Protein AF-A0A1F3BKJ4-F1 (afdb_monomer_lite)

Radius of gyration: 14.15 Å; chains: 1; bounding box: 36×31×42 Å

Sequence (131 aa):
MGRPRSHRERLTKGGLPVWEAEEMEENDTWLVPATHLIMEEAPDRAARRIAHEWTGLKGEPKFGTIQSHVLENSKLRANHWSLCFVYELRLKGTPRPGPWWSELKFFSPAELRRVRFGRWHRDVLEEAGYI

Foldseek 3Di:
DFQFAQDPCQVVLQHDDRVLSVVSNVVQADEDQDGHADVPRDPQNNVVCSCCVAWVWDFRWDFDDKDWDWDCPPVVNDIDIDIDGDTDGDTDDHTDHDPGGPDDDDDQLVRVVVHHHDDCRVVVCVVVPSD

Structure (mmCIF, N/CA/C/O backbo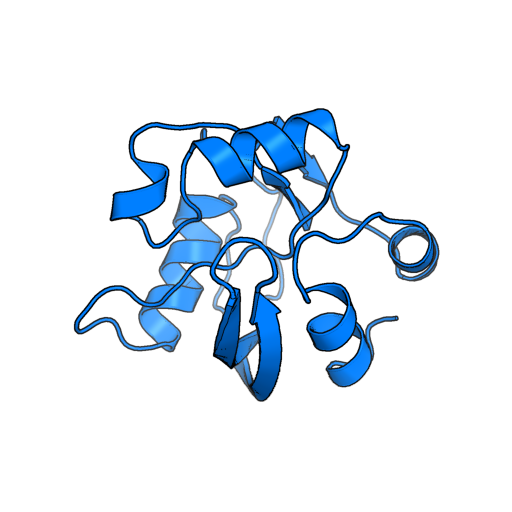ne):
data_AF-A0A1F3BKJ4-F1
#
_entry.id   AF-A0A1F3BKJ4-F1
#
loop_
_atom_site.group_PDB
_atom_site.id
_atom_site.type_symbol
_atom_site.label_atom_id
_atom_site.label_alt_id
_atom_site.label_comp_id
_atom_site.label_asym_id
_atom_site.label_entity_id
_atom_site.label_seq_id
_atom_site.pdbx_PDB_ins_code
_atom_site.Cartn_x
_atom_site.Cartn_y
_atom_site.Cartn_z
_atom_site.occupancy
_atom_site.B_iso_or_equiv
_atom_site.auth_seq_id
_atom_site.auth_comp_id
_atom_site.auth_asym_id
_atom_site.auth_atom_id
_atom_site.pdbx_PDB_model_num
ATOM 1 N N . MET A 1 1 ? -6.914 3.421 4.672 1.00 90.75 1 MET A N 1
ATOM 2 C CA . MET A 1 1 ? -6.253 3.947 3.461 1.00 90.75 1 MET A CA 1
ATOM 3 C C . MET A 1 1 ? -5.539 5.239 3.798 1.00 90.75 1 MET A C 1
ATOM 5 O O . MET A 1 1 ? -5.858 5.846 4.817 1.00 90.75 1 MET A O 1
ATOM 9 N N . GLY A 1 2 ? -4.563 5.620 2.982 1.00 92.88 2 GLY A N 1
ATOM 10 C CA . GLY A 1 2 ? -3.793 6.839 3.171 1.00 92.88 2 GLY A CA 1
ATOM 11 C C . GLY A 1 2 ? -3.778 7.718 1.939 1.00 92.88 2 GLY A C 1
ATOM 12 O O . GLY A 1 2 ? -3.598 7.215 0.830 1.00 92.88 2 GLY A O 1
ATOM 13 N N . ARG A 1 3 ? -3.943 9.022 2.145 1.00 93.88 3 ARG A N 1
ATOM 14 C CA . ARG A 1 3 ? -3.672 10.024 1.118 1.00 93.88 3 ARG A CA 1
ATOM 15 C C . ARG A 1 3 ? -2.184 10.368 1.194 1.00 93.88 3 ARG A C 1
ATOM 17 O O . ARG A 1 3 ? -1.706 10.722 2.280 1.00 93.88 3 ARG A O 1
ATOM 24 N N . PRO A 1 4 ? -1.416 10.145 0.116 1.00 92.75 4 PRO A 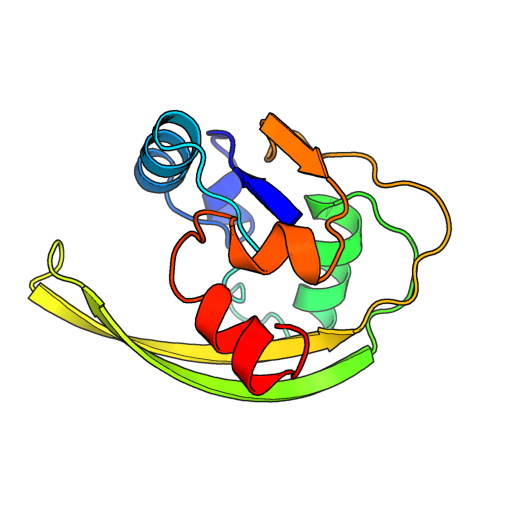N 1
ATOM 25 C CA . PRO A 1 4 ? 0.023 10.335 0.151 1.00 92.75 4 PRO A CA 1
ATOM 26 C C . PRO A 1 4 ? 0.363 11.807 0.393 1.00 92.75 4 PRO A C 1
ATOM 28 O O . PRO A 1 4 ? -0.412 12.698 0.063 1.00 92.75 4 PRO A O 1
ATOM 31 N N . ARG A 1 5 ? 1.531 12.026 0.991 1.00 90.81 5 ARG A N 1
ATOM 32 C CA . ARG A 1 5 ? 2.213 13.313 1.065 1.00 90.81 5 ARG A CA 1
ATOM 33 C C . ARG A 1 5 ? 3.602 13.180 0.462 1.00 90.81 5 ARG A C 1
ATOM 35 O O . ARG A 1 5 ? 4.248 12.124 0.594 1.00 90.81 5 ARG A O 1
ATOM 42 N N . SER A 1 6 ? 4.054 14.248 -0.179 1.00 85.69 6 SER A N 1
ATOM 43 C CA . SER A 1 6 ? 5.422 14.366 -0.666 1.00 85.69 6 SER A CA 1
ATOM 44 C C . SER A 1 6 ? 6.430 14.284 0.488 1.00 85.69 6 SER A C 1
ATOM 46 O O . SER A 1 6 ? 6.319 14.944 1.521 1.00 85.69 6 SER A O 1
ATOM 48 N N . HIS A 1 7 ? 7.423 13.406 0.350 1.00 85.25 7 HIS A N 1
ATOM 49 C CA . HIS A 1 7 ? 8.507 13.289 1.322 1.00 85.25 7 HIS A CA 1
ATOM 50 C C . HIS A 1 7 ? 9.768 12.767 0.638 1.00 85.25 7 HIS A C 1
ATOM 52 O O . HIS A 1 7 ? 9.714 11.800 -0.124 1.00 85.25 7 HIS A O 1
ATOM 58 N N . ARG A 1 8 ? 10.919 13.376 0.935 1.00 79.31 8 ARG A N 1
ATOM 59 C CA . ARG A 1 8 ? 12.187 13.104 0.236 1.00 79.31 8 ARG A CA 1
ATOM 60 C C . ARG A 1 8 ? 12.643 11.645 0.350 1.00 79.31 8 ARG A C 1
ATOM 62 O O . ARG A 1 8 ? 13.184 11.089 -0.597 1.00 79.31 8 ARG A O 1
ATOM 69 N N . GLU A 1 9 ? 12.384 11.012 1.489 1.00 81.88 9 GLU A N 1
ATOM 70 C CA . GLU A 1 9 ? 12.792 9.625 1.770 1.00 81.88 9 GLU A CA 1
ATOM 71 C C . GLU A 1 9 ? 11.785 8.570 1.280 1.00 81.88 9 GLU A C 1
ATOM 73 O O . GLU A 1 9 ? 11.984 7.373 1.469 1.00 81.88 9 GLU A O 1
ATOM 78 N N . ARG A 1 10 ? 10.675 8.986 0.654 1.00 82.62 10 ARG A N 1
ATOM 79 C CA . ARG A 1 10 ? 9.596 8.069 0.261 1.00 82.62 10 ARG A CA 1
ATOM 80 C C . ARG A 1 10 ? 10.106 7.003 -0.715 1.00 82.62 10 ARG A C 1
ATOM 82 O O . ARG A 1 10 ? 9.786 5.826 -0.566 1.00 82.62 10 ARG A O 1
ATOM 89 N N . LEU A 1 11 ? 10.950 7.421 -1.659 1.00 83.00 11 LEU A N 1
ATOM 90 C CA . LEU A 1 11 ? 11.559 6.568 -2.681 1.00 83.00 11 LEU A CA 1
ATOM 91 C C . LEU A 1 11 ? 12.489 5.502 -2.090 1.00 83.00 11 LEU A C 1
ATOM 93 O O . LEU A 1 11 ? 12.381 4.330 -2.442 1.00 83.00 11 LEU A O 1
ATOM 97 N N . THR A 1 12 ? 13.366 5.871 -1.153 1.00 85.81 12 THR A N 1
ATOM 98 C CA . THR A 1 12 ? 14.313 4.924 -0.533 1.00 85.81 12 THR A CA 1
ATOM 99 C C . THR A 1 12 ? 13.616 3.892 0.355 1.00 85.81 12 THR A C 1
ATOM 101 O O . THR A 1 12 ? 14.188 2.850 0.663 1.00 85.81 12 THR A O 1
ATOM 104 N N . LYS A 1 13 ? 12.356 4.146 0.726 1.00 87.75 13 LYS A N 1
ATOM 105 C CA . LYS A 1 13 ? 11.480 3.232 1.469 1.00 87.75 13 LYS A CA 1
ATOM 106 C C . LYS A 1 13 ? 10.508 2.451 0.568 1.00 87.75 13 LYS A C 1
ATOM 108 O O . LYS A 1 13 ? 9.517 1.913 1.063 1.00 87.75 13 LYS A O 1
ATOM 113 N N . GLY A 1 14 ? 10.773 2.394 -0.741 1.00 87.38 14 GLY A N 1
ATOM 114 C CA . GLY A 1 14 ? 9.980 1.652 -1.732 1.00 87.38 14 GLY A CA 1
ATOM 115 C C . GLY A 1 14 ? 8.709 2.369 -2.197 1.00 87.38 14 GLY A C 1
ATOM 116 O O . GLY A 1 14 ? 7.914 1.816 -2.957 1.00 87.38 14 GLY A O 1
ATOM 117 N N . GLY A 1 15 ? 8.468 3.586 -1.720 1.00 88.56 15 GLY A N 1
ATOM 118 C CA . GLY A 1 15 ? 7.304 4.368 -2.094 1.00 88.56 15 GLY A CA 1
ATOM 119 C C . GLY A 1 15 ? 7.367 4.945 -3.502 1.00 88.56 15 GLY A C 1
ATOM 120 O O . GLY A 1 15 ? 8.342 4.786 -4.232 1.00 88.56 15 GLY A O 1
ATOM 121 N N . LEU A 1 16 ? 6.293 5.642 -3.866 1.00 86.44 16 LEU A N 1
ATOM 122 C CA . LEU A 1 16 ? 6.179 6.333 -5.148 1.00 86.44 16 LEU A CA 1
ATOM 123 C C . LEU A 1 16 ? 7.184 7.493 -5.267 1.00 86.44 16 LEU A C 1
ATOM 125 O O . LEU A 1 16 ? 7.581 8.062 -4.239 1.00 86.44 16 LEU A O 1
ATOM 129 N N . PRO A 1 17 ? 7.555 7.880 -6.502 1.00 87.25 17 PRO A N 1
ATOM 130 C CA . PRO A 1 17 ? 8.238 9.140 -6.765 1.00 87.25 17 PRO A CA 1
ATOM 131 C C . PRO A 1 17 ? 7.523 10.339 -6.143 1.00 87.25 17 PRO A C 1
ATOM 133 O O . PRO A 1 17 ? 6.300 10.353 -6.013 1.00 87.25 17 PRO A O 1
ATOM 136 N N . VAL A 1 18 ? 8.300 11.362 -5.778 1.00 88.31 18 VAL A N 1
ATOM 137 C CA . VAL A 1 18 ? 7.788 12.572 -5.112 1.00 88.31 18 VAL A CA 1
ATOM 138 C C . VAL A 1 18 ? 6.696 13.245 -5.945 1.00 88.31 18 VAL A C 1
ATOM 140 O O . VAL A 1 18 ? 5.620 13.492 -5.418 1.00 88.31 18 VAL A O 1
ATOM 143 N N . TRP A 1 19 ? 6.933 13.425 -7.246 1.00 87.81 19 TRP A N 1
ATOM 144 C CA . TRP A 1 19 ? 5.975 14.047 -8.165 1.00 87.81 19 TRP A CA 1
ATOM 145 C C . TRP A 1 19 ? 4.647 13.280 -8.264 1.00 87.81 19 TRP A C 1
ATOM 147 O O . TRP A 1 19 ? 3.592 13.888 -8.401 1.00 87.81 19 TRP A O 1
ATOM 157 N N . GLU A 1 20 ? 4.672 11.947 -8.165 1.00 88.25 20 GLU A N 1
ATOM 158 C CA . GLU A 1 20 ? 3.453 11.128 -8.211 1.00 88.25 20 GLU A CA 1
ATOM 159 C C . GLU A 1 20 ? 2.674 11.249 -6.893 1.00 88.25 20 GLU A C 1
ATOM 161 O O . GLU A 1 20 ? 1.447 11.289 -6.891 1.00 88.25 20 GLU A O 1
ATOM 166 N N . ALA A 1 21 ? 3.382 11.354 -5.762 1.00 89.38 21 ALA A N 1
ATOM 167 C CA . ALA A 1 21 ? 2.758 11.609 -4.468 1.00 89.38 21 ALA A CA 1
ATOM 168 C C . ALA A 1 21 ? 2.109 13.003 -4.403 1.00 89.38 21 ALA A C 1
ATOM 170 O O . ALA A 1 21 ? 1.015 13.108 -3.859 1.00 89.38 21 ALA A O 1
ATOM 171 N N . GLU A 1 22 ? 2.752 14.031 -4.968 1.00 91.06 22 GLU A N 1
ATOM 172 C CA . GLU A 1 22 ? 2.210 15.397 -5.074 1.00 91.06 22 GLU A CA 1
ATOM 173 C C . GLU A 1 22 ? 0.942 15.424 -5.932 1.00 91.06 22 GLU A C 1
ATOM 175 O O . GLU A 1 22 ? -0.104 15.867 -5.466 1.00 91.06 22 GLU A O 1
ATOM 180 N N . GLU A 1 23 ? 0.994 14.840 -7.133 1.00 91.50 23 GLU A N 1
ATOM 181 C CA . GLU A 1 23 ? -0.168 14.742 -8.024 1.00 91.50 23 GLU A CA 1
ATOM 182 C C . GLU A 1 23 ? -1.341 14.023 -7.342 1.00 91.50 23 GLU A C 1
ATOM 184 O O . GLU A 1 23 ? -2.491 14.434 -7.482 1.00 91.50 23 GLU A O 1
ATOM 189 N N . MET A 1 24 ? -1.082 12.956 -6.581 1.00 91.94 24 MET A N 1
ATOM 190 C CA . MET A 1 24 ? -2.125 12.238 -5.842 1.00 91.94 24 MET A CA 1
ATOM 191 C C . MET A 1 24 ? -2.676 13.026 -4.649 1.00 91.94 24 MET A C 1
ATOM 193 O O . MET A 1 24 ? -3.870 12.912 -4.359 1.00 91.94 24 MET A O 1
ATOM 197 N N . GLU A 1 25 ? -1.834 13.797 -3.957 1.00 92.44 25 GLU A N 1
ATOM 198 C CA . GLU A 1 25 ? -2.249 14.676 -2.861 1.00 92.44 25 GLU A CA 1
ATOM 199 C C . GLU A 1 25 ? -3.191 15.771 -3.380 1.00 92.44 25 GLU A C 1
ATOM 201 O O . GLU A 1 25 ? -4.281 15.937 -2.834 1.00 92.44 25 GLU A O 1
ATOM 206 N N . GLU A 1 26 ? -2.833 16.429 -4.487 1.00 93.00 26 GLU A N 1
ATOM 207 C CA . GLU A 1 26 ? -3.649 17.455 -5.157 1.00 93.00 26 GLU A CA 1
ATOM 208 C C . GLU A 1 26 ? -4.983 16.912 -5.687 1.00 93.00 26 GLU A C 1
ATOM 210 O O . GLU A 1 26 ? -5.990 17.615 -5.724 1.00 93.00 26 GLU A O 1
ATOM 215 N N . ASN A 1 27 ? -5.000 15.643 -6.098 1.00 93.31 27 ASN A N 1
ATOM 216 C CA . ASN A 1 27 ? -6.163 14.991 -6.690 1.00 93.31 27 ASN A CA 1
ATOM 217 C C . ASN A 1 27 ? -7.081 14.286 -5.678 1.00 93.31 27 ASN A C 1
ATOM 219 O O . ASN A 1 27 ? -7.975 13.550 -6.111 1.00 93.31 27 ASN A O 1
ATOM 223 N N . ASP A 1 28 ? -6.849 14.437 -4.370 1.00 93.88 28 ASP A N 1
ATOM 224 C CA . ASP A 1 28 ? -7.573 13.733 -3.299 1.00 93.88 28 ASP A CA 1
ATOM 225 C C . ASP A 1 28 ? -7.641 12.215 -3.510 1.00 93.88 28 ASP A C 1
ATOM 227 O O . ASP A 1 28 ? -8.659 11.542 -3.319 1.00 93.88 28 ASP A O 1
ATOM 231 N N . THR A 1 29 ? -6.513 11.665 -3.946 1.00 95.12 29 THR A N 1
ATOM 232 C CA . THR A 1 29 ? -6.396 10.269 -4.334 1.00 95.12 29 THR A CA 1
ATOM 233 C C . THR A 1 29 ? -5.885 9.427 -3.168 1.00 95.12 29 THR A C 1
ATOM 235 O O . THR A 1 29 ? -4.895 9.756 -2.515 1.00 95.12 29 THR A O 1
ATOM 238 N N . TRP A 1 30 ? -6.555 8.308 -2.900 1.00 95.38 30 TRP A N 1
ATOM 239 C CA . TRP A 1 30 ? -6.269 7.451 -1.754 1.00 95.38 30 TRP A CA 1
ATOM 240 C C . TRP A 1 30 ? -5.617 6.136 -2.158 1.00 95.38 30 TRP A C 1
ATOM 242 O O . TRP A 1 30 ? -5.958 5.528 -3.173 1.00 95.38 30 TRP A O 1
ATOM 252 N N . LEU A 1 31 ? -4.710 5.664 -1.305 1.00 94.12 31 LEU A N 1
ATOM 253 C CA . LEU A 1 31 ? -3.964 4.429 -1.499 1.00 94.12 31 LEU A CA 1
ATOM 254 C C . LEU A 1 31 ? -4.241 3.442 -0.365 1.00 94.12 31 LEU A C 1
ATOM 256 O O . LEU A 1 31 ? -4.342 3.806 0.816 1.00 94.12 31 LEU A O 1
ATOM 260 N N . VAL A 1 32 ? -4.279 2.158 -0.710 1.00 93.94 32 VAL A N 1
ATOM 261 C CA . VAL A 1 32 ? -3.988 1.113 0.274 1.00 93.94 32 VAL A CA 1
ATOM 262 C C . VAL A 1 32 ? -2.511 1.268 0.665 1.00 93.94 32 VAL A C 1
ATOM 264 O O . VAL A 1 32 ? -1.683 1.473 -0.222 1.00 93.94 32 VAL A O 1
ATOM 267 N N . PRO A 1 33 ? -2.145 1.215 1.959 1.00 93.00 33 PRO A N 1
ATOM 268 C CA . PRO A 1 33 ? -0.743 1.257 2.359 1.00 93.00 33 PRO A CA 1
ATOM 269 C C . PRO A 1 33 ? 0.054 0.134 1.689 1.00 93.00 33 PRO A C 1
ATOM 271 O O . PRO A 1 33 ? -0.116 -1.038 2.015 1.00 93.00 33 PRO A O 1
ATOM 274 N N . ALA A 1 34 ? 0.901 0.508 0.735 1.00 93.12 34 ALA A N 1
ATOM 275 C CA . ALA A 1 34 ? 1.673 -0.403 -0.092 1.00 93.12 34 ALA A CA 1
ATOM 276 C C . ALA A 1 34 ? 2.930 0.305 -0.611 1.00 93.12 34 ALA A C 1
ATOM 278 O O . ALA A 1 34 ? 2.931 1.520 -0.829 1.00 93.12 34 ALA A O 1
ATOM 279 N N . THR A 1 35 ? 3.995 -0.460 -0.832 1.00 93.00 35 THR A N 1
ATOM 280 C CA . THR A 1 35 ? 5.231 0.007 -1.468 1.00 93.00 35 THR A CA 1
ATOM 281 C C . THR A 1 35 ? 5.731 -1.051 -2.440 1.00 93.00 35 THR A C 1
ATOM 283 O O . THR A 1 35 ? 5.350 -2.216 -2.336 1.00 93.00 35 THR A O 1
ATOM 286 N N . HIS A 1 36 ? 6.633 -0.672 -3.339 1.00 92.88 36 HIS A N 1
ATOM 287 C CA . HIS A 1 36 ? 7.476 -1.646 -4.022 1.00 92.88 36 HIS A CA 1
ATOM 288 C C . HIS A 1 36 ? 8.328 -2.407 -2.996 1.00 92.88 36 HIS A C 1
ATOM 290 O O . HIS A 1 36 ? 8.588 -1.908 -1.889 1.00 92.88 36 HIS A O 1
ATOM 296 N N . LEU A 1 37 ? 8.750 -3.615 -3.368 1.00 95.31 37 LEU A N 1
ATOM 297 C CA . LEU A 1 37 ? 9.785 -4.327 -2.630 1.00 95.31 37 LEU A CA 1
ATOM 298 C C . LEU A 1 37 ? 11.109 -3.591 -2.813 1.00 95.31 37 LEU A C 1
ATOM 300 O O . LEU A 1 37 ? 11.430 -3.127 -3.909 1.00 95.31 37 LEU A O 1
ATOM 304 N N . ILE A 1 38 ? 11.874 -3.494 -1.734 1.00 94.62 38 ILE A N 1
ATOM 305 C CA . ILE A 1 38 ? 13.271 -3.081 -1.816 1.00 94.62 38 ILE A CA 1
ATOM 306 C C . ILE A 1 38 ? 14.088 -4.291 -2.294 1.00 94.62 38 ILE A C 1
ATOM 308 O O . ILE A 1 38 ? 13.700 -5.440 -2.075 1.00 94.62 38 ILE A O 1
ATOM 312 N N . MET A 1 39 ? 15.211 -4.054 -2.974 1.00 93.31 39 MET A N 1
ATOM 313 C CA . MET A 1 39 ? 16.114 -5.138 -3.369 1.00 93.31 39 MET A CA 1
ATOM 314 C C . MET A 1 39 ? 16.453 -6.018 -2.159 1.00 93.31 39 MET A C 1
ATOM 316 O O . MET A 1 39 ? 16.753 -5.502 -1.084 1.00 93.31 39 MET A O 1
ATOM 320 N N . GLU A 1 40 ? 16.364 -7.338 -2.346 1.00 95.19 40 GLU A N 1
ATOM 321 C CA . GLU A 1 40 ? 16.611 -8.357 -1.308 1.00 95.19 40 GLU A CA 1
ATOM 322 C C . GLU A 1 40 ? 15.626 -8.335 -0.121 1.00 95.19 40 GLU A C 1
ATOM 324 O O . GLU A 1 40 ? 15.824 -9.004 0.899 1.00 95.19 40 GLU A O 1
ATOM 329 N N . GLU A 1 41 ? 14.520 -7.600 -0.240 1.00 96.75 41 GLU A N 1
ATOM 330 C CA . GLU A 1 41 ? 13.448 -7.607 0.744 1.00 96.75 41 GLU A CA 1
ATOM 331 C C . GLU A 1 41 ? 12.418 -8.698 0.436 1.00 96.75 41 GLU A C 1
ATOM 333 O O . GLU A 1 41 ? 11.732 -8.673 -0.585 1.00 96.75 41 GLU A O 1
ATOM 338 N N . ALA A 1 42 ? 12.259 -9.643 1.364 1.00 97.19 42 ALA A N 1
ATOM 339 C CA . ALA A 1 42 ? 11.177 -10.620 1.295 1.00 97.19 42 ALA A CA 1
ATOM 340 C C . ALA A 1 42 ? 9.800 -9.936 1.462 1.00 97.19 42 ALA A C 1
ATOM 342 O O . ALA A 1 42 ? 9.680 -9.043 2.310 1.00 97.19 42 ALA A O 1
ATOM 343 N N . PRO A 1 43 ? 8.740 -10.390 0.762 1.00 97.75 43 PRO A N 1
ATOM 344 C CA . PRO A 1 43 ? 7.396 -9.814 0.871 1.00 97.75 43 PRO A CA 1
ATOM 345 C C . PRO A 1 43 ? 6.870 -9.689 2.308 1.00 97.75 43 PRO A C 1
ATOM 347 O O . PRO A 1 43 ? 6.338 -8.644 2.677 1.00 97.75 43 PRO A O 1
ATOM 350 N N . ASP A 1 44 ? 7.112 -10.687 3.164 1.00 97.75 44 ASP A N 1
ATOM 351 C CA . ASP A 1 44 ? 6.684 -10.641 4.570 1.00 97.75 44 ASP A CA 1
ATOM 352 C C . ASP A 1 44 ? 7.401 -9.540 5.362 1.00 97.75 44 ASP A C 1
ATOM 354 O O . ASP A 1 44 ? 6.824 -8.900 6.245 1.00 97.75 44 ASP A O 1
ATOM 358 N N . ARG A 1 45 ? 8.678 -9.289 5.040 1.00 97.38 45 ARG A N 1
ATOM 359 C CA . ARG A 1 45 ? 9.451 -8.201 5.648 1.00 97.38 45 ARG A CA 1
ATOM 360 C C . ARG A 1 45 ? 8.903 -6.849 5.191 1.00 97.38 45 ARG A C 1
ATOM 362 O O . ARG A 1 45 ? 8.701 -5.977 6.037 1.00 97.38 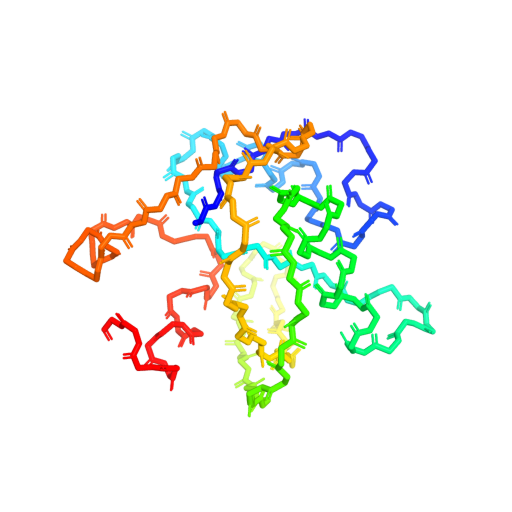45 ARG A O 1
ATOM 369 N N . ALA A 1 46 ? 8.592 -6.710 3.902 1.00 97.19 46 ALA A N 1
ATOM 370 C CA . ALA A 1 46 ? 7.967 -5.508 3.361 1.00 97.19 46 ALA A CA 1
ATOM 371 C C . ALA A 1 46 ? 6.602 -5.242 4.013 1.00 97.19 46 ALA A C 1
ATOM 373 O O . ALA A 1 46 ? 6.347 -4.127 4.461 1.00 97.19 46 ALA A O 1
ATOM 374 N N . ALA A 1 47 ? 5.752 -6.264 4.158 1.00 97.12 47 ALA A N 1
ATOM 375 C CA . ALA A 1 47 ? 4.444 -6.135 4.795 1.00 97.12 47 ALA A CA 1
ATOM 376 C C . ALA A 1 47 ? 4.549 -5.607 6.235 1.00 97.12 47 ALA A C 1
ATOM 378 O O . ALA A 1 47 ? 3.813 -4.693 6.614 1.00 97.12 47 ALA A O 1
ATOM 379 N N . ARG A 1 48 ? 5.502 -6.122 7.029 1.00 95.81 48 ARG A N 1
ATOM 380 C CA . ARG A 1 48 ? 5.782 -5.618 8.388 1.00 95.81 48 ARG A CA 1
ATOM 381 C C . ARG A 1 48 ? 6.263 -4.172 8.371 1.00 95.81 48 ARG A C 1
ATOM 383 O O . ARG A 1 48 ? 5.723 -3.349 9.106 1.00 95.81 48 ARG A O 1
ATOM 390 N N . ARG A 1 49 ? 7.227 -3.843 7.506 1.00 94.62 49 ARG A N 1
ATOM 391 C CA . ARG A 1 49 ? 7.740 -2.475 7.345 1.00 94.62 49 ARG A CA 1
ATOM 392 C C . ARG 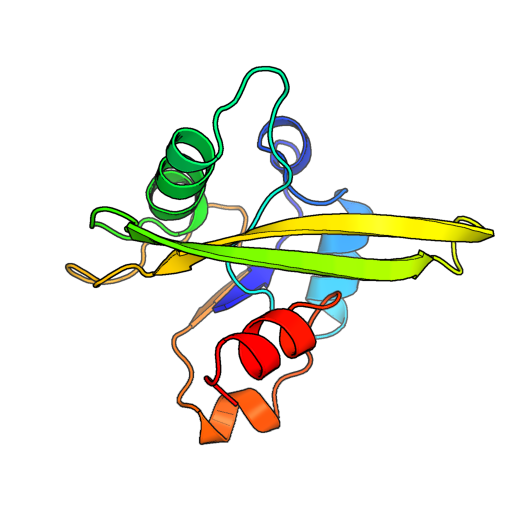A 1 49 ? 6.625 -1.497 6.979 1.00 94.62 49 ARG A C 1
ATOM 394 O O . ARG A 1 49 ? 6.530 -0.426 7.567 1.00 94.62 49 ARG A O 1
ATOM 401 N N . ILE A 1 50 ? 5.761 -1.848 6.032 1.00 94.25 50 ILE A N 1
ATOM 402 C CA . ILE A 1 50 ? 4.639 -1.002 5.608 1.00 94.25 50 ILE A CA 1
ATOM 403 C C . ILE A 1 50 ? 3.629 -0.850 6.755 1.00 94.25 50 ILE A C 1
ATOM 405 O O . ILE A 1 50 ? 3.251 0.266 7.115 1.00 94.25 50 ILE A O 1
ATOM 409 N N . ALA A 1 51 ? 3.223 -1.944 7.399 1.00 93.62 51 ALA A N 1
ATOM 410 C CA . ALA A 1 51 ? 2.312 -1.868 8.535 1.00 93.62 51 ALA A CA 1
ATOM 411 C C . ALA A 1 51 ? 2.876 -0.973 9.655 1.00 93.62 51 ALA A C 1
ATOM 413 O O . ALA A 1 51 ? 2.198 -0.061 10.125 1.00 93.62 51 ALA A O 1
ATOM 414 N N . HIS A 1 52 ? 4.131 -1.169 10.053 1.00 92.00 52 HIS A N 1
ATOM 415 C CA . HIS A 1 52 ? 4.680 -0.516 11.241 1.00 92.00 52 HIS A CA 1
ATOM 416 C C . HIS A 1 52 ? 5.261 0.870 10.945 1.00 92.00 52 HIS A C 1
ATOM 418 O O . HIS A 1 52 ? 4.904 1.826 11.625 1.00 92.00 52 HIS A O 1
ATOM 424 N N . GLU A 1 53 ? 6.117 1.015 9.930 1.00 91.06 53 GLU A N 1
ATOM 425 C CA . GLU A 1 53 ? 6.808 2.283 9.637 1.00 91.06 53 GLU A CA 1
ATOM 426 C C . GLU A 1 53 ? 5.942 3.256 8.837 1.00 91.06 53 GLU A C 1
ATOM 428 O O . GLU A 1 53 ? 6.005 4.467 9.054 1.00 91.06 53 GLU A O 1
ATOM 433 N N . TRP A 1 54 ? 5.137 2.754 7.895 1.00 90.00 54 TRP A N 1
ATOM 434 C CA . TRP A 1 54 ? 4.338 3.648 7.060 1.00 90.00 54 TRP A CA 1
ATOM 435 C C . TRP A 1 54 ? 3.075 4.089 7.776 1.00 90.00 54 TRP A C 1
ATOM 437 O O . TRP A 1 54 ? 2.746 5.273 7.758 1.00 90.00 54 TRP A O 1
ATOM 447 N N . THR A 1 55 ? 2.356 3.159 8.402 1.00 90.00 55 THR A N 1
ATOM 448 C CA . THR A 1 55 ? 1.038 3.463 8.982 1.00 90.00 55 THR A CA 1
ATOM 449 C C . THR A 1 55 ? 1.038 3.617 10.501 1.00 90.00 55 THR A C 1
ATOM 451 O O . THR A 1 55 ? 0.047 4.081 11.073 1.00 90.00 55 THR A O 1
ATOM 454 N N . GLY A 1 56 ? 2.121 3.208 11.171 1.00 91.12 56 GLY A N 1
ATOM 455 C CA . GLY A 1 56 ? 2.179 3.152 12.631 1.00 91.12 56 GLY A CA 1
ATOM 456 C C . GLY A 1 56 ? 1.235 2.116 13.245 1.00 91.12 56 GLY A C 1
ATOM 457 O O . GLY A 1 56 ? 0.997 2.154 14.453 1.00 91.12 56 GLY A O 1
ATOM 458 N N . LEU A 1 57 ? 0.653 1.222 12.435 1.00 90.31 57 LEU A N 1
ATOM 459 C CA . LEU A 1 57 ? -0.270 0.198 12.907 1.00 90.31 57 LEU A CA 1
ATOM 460 C C . LEU A 1 57 ? 0.506 -0.916 13.601 1.00 90.31 57 LEU A C 1
ATOM 462 O O . LEU A 1 57 ? 1.562 -1.350 13.145 1.00 90.31 57 LEU A O 1
ATOM 466 N N . LYS A 1 58 ? -0.052 -1.412 14.706 1.00 88.56 58 LYS A N 1
ATOM 467 C CA . LYS A 1 58 ? 0.477 -2.580 15.411 1.00 88.56 58 LYS A CA 1
ATOM 468 C C . LYS A 1 58 ? -0.294 -3.827 15.000 1.00 88.56 58 LYS A C 1
ATOM 470 O O . LYS A 1 58 ? -1.513 -3.790 14.829 1.00 88.56 58 LYS A O 1
ATOM 475 N N . GLY A 1 59 ? 0.421 -4.940 14.932 1.00 90.81 59 GLY A N 1
ATOM 476 C CA . GLY A 1 59 ? -0.111 -6.245 14.560 1.00 90.81 59 GLY A CA 1
ATOM 477 C C . GLY A 1 59 ? 0.865 -6.985 13.658 1.00 90.81 59 GLY A C 1
ATOM 478 O O . GLY A 1 59 ? 1.872 -6.421 13.234 1.00 90.81 59 GLY A O 1
ATOM 479 N N . GLU A 1 60 ? 0.550 -8.244 13.381 1.00 94.00 60 GLU A N 1
ATOM 480 C CA . GLU A 1 60 ? 1.334 -9.076 12.475 1.00 94.00 60 GLU A CA 1
ATOM 481 C C . GLU A 1 60 ? 0.557 -9.239 11.164 1.00 94.00 60 GLU A C 1
ATOM 483 O O . GLU A 1 60 ? -0.548 -9.798 11.202 1.00 94.00 60 GLU A O 1
ATOM 488 N N . PRO A 1 61 ? 1.076 -8.727 10.032 1.00 96.50 61 PRO A N 1
ATOM 489 C CA . PRO A 1 61 ? 0.477 -8.962 8.727 1.00 96.50 61 PRO A CA 1
ATOM 490 C C . PRO A 1 61 ? 0.471 -10.457 8.421 1.00 96.50 61 PRO A C 1
ATOM 492 O O . PRO A 1 61 ? 1.483 -11.138 8.577 1.00 96.50 61 PRO A O 1
ATOM 495 N N . LYS A 1 62 ? -0.669 -10.971 7.974 1.00 97.06 62 LYS A N 1
ATOM 496 C CA . LYS A 1 62 ? -0.816 -12.350 7.518 1.00 97.06 62 LYS A CA 1
ATOM 497 C C . LYS A 1 62 ? -0.913 -12.357 6.009 1.00 97.06 62 LYS A C 1
ATOM 499 O O . LYS A 1 62 ? -1.731 -11.631 5.450 1.00 97.06 62 LYS A O 1
ATOM 504 N N . PHE A 1 63 ? -0.073 -13.160 5.371 1.00 97.38 63 PHE A N 1
ATOM 505 C CA . PHE A 1 63 ? -0.144 -13.357 3.933 1.00 97.38 63 PHE A CA 1
ATOM 506 C C . PHE A 1 63 ? -1.532 -13.886 3.549 1.00 97.38 63 PHE A C 1
ATOM 508 O O . PHE A 1 63 ? -2.037 -14.812 4.188 1.00 97.38 63 PHE A O 1
ATOM 515 N N . GLY A 1 64 ? -2.143 -13.263 2.542 1.00 95.75 64 GLY A N 1
ATOM 516 C CA . GLY A 1 64 ? -3.440 -13.652 2.002 1.00 95.75 64 GLY A CA 1
ATOM 517 C C . GLY A 1 64 ? -3.294 -14.288 0.626 1.00 95.75 64 GLY A C 1
ATOM 518 O O . GLY A 1 64 ? -3.525 -15.483 0.465 1.00 95.75 64 GLY A O 1
ATOM 519 N N . THR A 1 65 ? -2.907 -13.487 -0.368 1.00 95.81 65 THR A N 1
ATOM 520 C CA . THR A 1 65 ? -2.842 -13.926 -1.768 1.00 95.81 65 THR A CA 1
ATOM 521 C C . THR A 1 65 ? -1.771 -13.177 -2.563 1.00 95.81 65 THR A C 1
ATOM 523 O O . THR A 1 65 ? -1.220 -12.172 -2.107 1.00 95.81 65 THR A O 1
ATOM 526 N N . ILE A 1 66 ? -1.491 -13.666 -3.770 1.00 96.81 66 ILE A N 1
ATOM 527 C CA . ILE A 1 66 ? -0.718 -12.965 -4.793 1.00 96.81 66 ILE A CA 1
ATOM 528 C C . ILE A 1 66 ? -1.667 -12.602 -5.929 1.00 96.81 66 ILE A C 1
ATOM 530 O O . ILE A 1 66 ? -2.392 -13.461 -6.420 1.00 96.81 66 ILE A O 1
ATOM 534 N N . GLN A 1 67 ? -1.618 -11.349 -6.365 1.00 95.75 67 GLN A N 1
ATOM 535 C CA . GLN A 1 67 ? -2.379 -10.856 -7.510 1.00 95.75 67 GLN A CA 1
ATOM 536 C C . GLN A 1 67 ? -1.430 -10.332 -8.589 1.00 95.75 67 GLN A C 1
ATOM 538 O O . GLN A 1 67 ? -0.332 -9.857 -8.284 1.00 95.75 67 GLN A O 1
ATOM 543 N N . SER A 1 68 ? -1.845 -10.407 -9.850 1.00 94.06 68 SER A N 1
ATOM 544 C CA . SER A 1 68 ? -1.050 -9.982 -11.005 1.00 94.06 68 SER A CA 1
ATOM 545 C C . SER A 1 68 ? -1.833 -8.977 -11.837 1.00 94.06 68 SER A C 1
ATOM 547 O O . SER A 1 68 ? -2.845 -9.330 -12.432 1.00 94.06 68 SER A O 1
ATOM 549 N N . HIS A 1 69 ? -1.303 -7.761 -11.954 1.00 90.44 69 HIS A N 1
ATOM 550 C CA . HIS A 1 69 ? -1.991 -6.628 -12.577 1.00 90.44 69 HIS A CA 1
ATOM 551 C C . HIS A 1 69 ? -1.128 -5.989 -13.665 1.00 90.44 69 HIS A C 1
ATOM 553 O O . HIS A 1 69 ? 0.065 -5.755 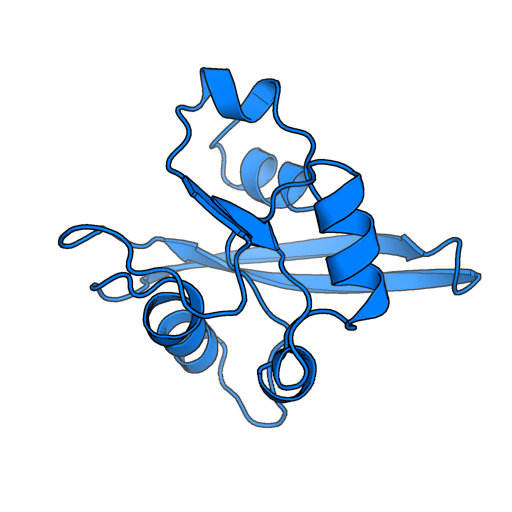-13.455 1.00 90.44 69 HIS A O 1
ATOM 559 N N . VAL A 1 70 ? -1.710 -5.677 -14.825 1.00 88.56 70 VAL A N 1
ATOM 560 C CA . VAL A 1 70 ? -1.027 -4.969 -15.923 1.00 88.56 70 VAL A CA 1
ATOM 561 C C . VAL A 1 70 ? -1.640 -3.585 -16.098 1.00 88.56 70 VAL A C 1
ATOM 563 O O . VAL A 1 70 ? -2.850 -3.447 -16.226 1.00 88.56 70 VAL A O 1
ATOM 566 N N . LEU A 1 71 ? -0.780 -2.569 -16.134 1.00 80.25 71 LEU A N 1
ATOM 567 C CA . LEU A 1 71 ? -1.125 -1.164 -16.335 1.00 80.25 71 LEU A CA 1
ATOM 568 C C . LEU A 1 71 ? -0.567 -0.669 -17.650 1.00 80.25 71 LEU A C 1
ATOM 570 O O . LEU A 1 71 ? 0.629 -0.812 -17.876 1.00 80.25 71 LEU A O 1
ATOM 574 N N . GLU A 1 72 ? -1.354 0.053 -18.430 1.00 81.00 72 GLU A N 1
ATOM 575 C CA . GLU A 1 72 ? -0.781 0.926 -19.447 1.00 81.00 72 GLU A CA 1
ATOM 576 C C . GLU A 1 72 ? -0.313 2.236 -18.796 1.00 81.00 72 GLU A C 1
ATOM 578 O O . GLU A 1 72 ? -1.116 3.066 -18.368 1.00 81.00 72 GLU A O 1
ATOM 583 N N . ASN A 1 73 ? 1.000 2.443 -18.690 1.00 76.94 73 ASN A N 1
ATOM 584 C CA . ASN A 1 73 ? 1.536 3.708 -18.210 1.00 76.94 73 ASN A CA 1
ATOM 585 C C . ASN A 1 73 ? 1.673 4.673 -19.391 1.00 76.94 73 ASN A C 1
ATOM 587 O O . ASN A 1 73 ? 2.699 4.702 -20.074 1.00 76.94 73 ASN A O 1
ATOM 591 N N . SER A 1 74 ? 0.641 5.488 -19.609 1.00 73.81 74 SER A N 1
ATOM 592 C CA . SER A 1 74 ? 0.597 6.471 -20.698 1.00 73.81 74 SER A CA 1
ATOM 593 C C . SER A 1 74 ? 1.742 7.491 -20.642 1.00 73.81 74 SER A C 1
ATOM 595 O O . SER A 1 74 ? 2.252 7.891 -21.690 1.00 73.81 74 SER A O 1
ATOM 597 N N . LYS A 1 75 ? 2.211 7.860 -19.438 1.00 74.88 75 LYS A N 1
ATOM 598 C CA . LYS A 1 75 ? 3.348 8.780 -19.249 1.00 74.88 75 LYS A CA 1
ATOM 599 C C . LYS A 1 75 ? 4.669 8.156 -19.714 1.00 74.88 75 LYS A C 1
ATOM 601 O O . LYS A 1 75 ? 5.506 8.858 -20.273 1.00 74.88 75 LYS A O 1
ATOM 606 N N . LEU A 1 76 ? 4.843 6.847 -19.518 1.00 73.06 76 LEU A N 1
ATOM 607 C CA . LEU A 1 76 ? 6.043 6.105 -19.929 1.00 73.06 76 LEU A CA 1
ATOM 608 C C . LEU A 1 76 ? 5.903 5.400 -21.287 1.00 73.06 76 LEU A C 1
ATOM 610 O O . LEU A 1 76 ? 6.871 4.805 -21.753 1.00 73.06 76 LEU A O 1
ATOM 614 N N . ARG A 1 77 ? 4.720 5.458 -21.920 1.00 81.81 77 ARG A N 1
ATOM 615 C CA . ARG A 1 77 ? 4.376 4.729 -23.157 1.00 81.81 77 ARG A CA 1
ATOM 616 C C . ARG A 1 77 ? 4.750 3.244 -23.093 1.00 81.81 77 ARG A C 1
ATOM 618 O O . ARG A 1 77 ? 5.252 2.674 -24.060 1.00 81.81 77 ARG A O 1
ATOM 625 N N . ALA A 1 78 ? 4.540 2.634 -21.932 1.00 85.06 78 ALA A N 1
ATOM 626 C CA . ALA A 1 78 ? 4.922 1.257 -21.665 1.00 85.06 78 ALA A CA 1
ATOM 627 C C . ALA A 1 78 ? 3.918 0.589 -20.728 1.00 85.06 78 ALA A C 1
ATOM 629 O O . ALA A 1 78 ? 3.317 1.240 -19.871 1.00 85.06 78 ALA A O 1
ATOM 630 N N . ASN A 1 79 ? 3.793 -0.731 -20.851 1.00 86.00 79 ASN A N 1
ATOM 631 C CA . ASN A 1 79 ? 3.032 -1.514 -19.892 1.00 86.00 79 ASN A CA 1
ATOM 632 C C . ASN A 1 79 ? 3.857 -1.719 -18.619 1.00 86.00 79 ASN A C 1
ATOM 634 O O . ASN A 1 79 ? 5.005 -2.155 -18.664 1.00 86.00 79 ASN A O 1
ATOM 638 N N . HIS A 1 80 ? 3.253 -1.422 -17.478 1.00 85.25 80 HIS A N 1
ATOM 639 C CA . HIS A 1 80 ? 3.782 -1.710 -16.161 1.00 85.25 80 HIS A CA 1
ATOM 640 C C . HIS A 1 80 ? 3.050 -2.926 -15.589 1.00 85.25 80 HIS A C 1
ATOM 642 O O . HIS A 1 80 ? 1.900 -2.844 -15.155 1.00 85.25 80 HIS A O 1
ATOM 648 N N . TRP A 1 81 ? 3.729 -4.067 -15.578 1.00 90.56 81 TRP A N 1
ATOM 649 C CA . TRP A 1 81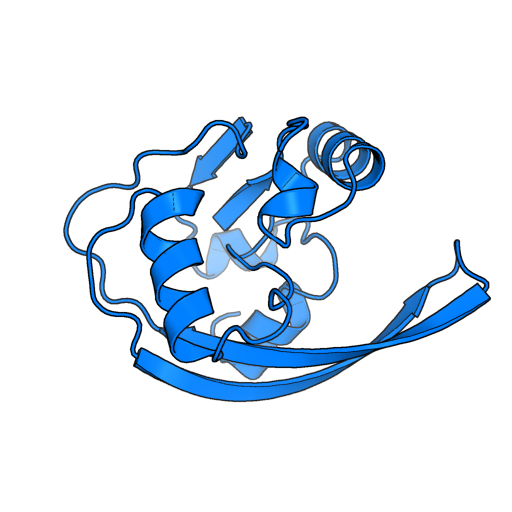 ? 3.240 -5.273 -14.921 1.00 90.56 81 TRP A CA 1
ATOM 650 C C . TRP A 1 81 ? 3.646 -5.273 -13.446 1.00 90.56 81 TRP A C 1
ATOM 652 O O . TRP A 1 81 ? 4.783 -4.953 -13.106 1.00 90.56 81 TRP A O 1
ATOM 662 N N . SER A 1 82 ? 2.704 -5.607 -12.568 1.00 90.00 82 SER A N 1
ATOM 663 C CA . SER A 1 82 ? 2.890 -5.618 -11.118 1.00 90.00 82 SER A CA 1
ATOM 664 C C . SER A 1 82 ? 2.476 -6.966 -10.554 1.00 90.00 82 SER A C 1
ATOM 666 O O . SER A 1 82 ? 1.384 -7.453 -10.844 1.00 90.00 82 SER A O 1
ATOM 668 N N . LEU A 1 83 ? 3.317 -7.515 -9.681 1.00 94.25 83 LEU A N 1
ATOM 669 C CA . LEU A 1 83 ? 2.953 -8.617 -8.802 1.00 94.25 83 LEU A CA 1
ATOM 670 C C . LEU A 1 83 ? 2.696 -8.051 -7.403 1.00 94.25 83 LEU A C 1
ATOM 672 O O . LEU A 1 83 ? 3.574 -7.422 -6.809 1.00 94.25 83 LEU A O 1
ATOM 676 N N . CYS A 1 84 ? 1.488 -8.243 -6.887 1.00 95.25 84 CYS A N 1
ATOM 677 C CA . CYS A 1 84 ? 1.055 -7.715 -5.601 1.00 95.25 84 CYS A CA 1
ATOM 678 C C . CYS A 1 84 ? 0.950 -8.847 -4.582 1.00 95.25 84 CYS A C 1
ATOM 680 O O . CYS A 1 84 ? 0.140 -9.754 -4.740 1.00 95.25 84 CYS A O 1
ATOM 682 N N . PHE A 1 85 ? 1.737 -8.768 -3.511 1.00 97.12 85 PHE A N 1
ATOM 683 C CA . PHE A 1 85 ? 1.601 -9.650 -2.354 1.00 97.12 85 PHE A CA 1
ATOM 684 C C . PHE A 1 85 ? 0.648 -8.988 -1.361 1.00 97.12 85 PHE A C 1
ATOM 686 O O . PHE A 1 85 ? 0.968 -7.946 -0.785 1.00 97.12 85 PHE A O 1
ATOM 693 N N . VAL A 1 86 ? -0.543 -9.559 -1.203 1.00 96.31 86 VAL A N 1
ATOM 694 C CA . VAL A 1 86 ? -1.625 -8.971 -0.413 1.00 96.31 86 VAL A CA 1
ATOM 695 C C . VAL A 1 86 ? -1.622 -9.580 0.980 1.00 96.31 86 VAL A C 1
ATOM 697 O O . VAL A 1 86 ? -1.624 -10.802 1.147 1.00 96.31 86 VAL A O 1
ATOM 700 N N . TYR A 1 87 ? -1.626 -8.707 1.984 1.00 97.12 87 TYR A N 1
ATOM 701 C CA . TYR A 1 87 ? -1.593 -9.076 3.392 1.00 97.12 87 TYR A CA 1
ATOM 702 C C . TYR A 1 87 ? -2.800 -8.513 4.128 1.00 97.12 87 TYR A C 1
ATOM 704 O O . TYR A 1 87 ? -3.185 -7.360 3.932 1.00 97.12 87 TYR A O 1
ATOM 712 N N . GLU A 1 88 ? -3.328 -9.304 5.053 1.00 95.12 88 GLU A N 1
ATOM 713 C CA . GLU A 1 88 ? -4.347 -8.871 5.996 1.00 95.12 88 GLU A CA 1
ATOM 714 C C . GLU A 1 88 ? -3.721 -8.519 7.342 1.00 95.12 88 GLU A C 1
ATOM 716 O O . GLU A 1 88 ? -2.877 -9.244 7.873 1.00 95.12 88 GLU A O 1
ATOM 721 N N . LEU A 1 89 ? -4.177 -7.425 7.948 1.00 93.44 89 LEU A N 1
ATOM 722 C CA . LEU A 1 89 ? -3.725 -7.006 9.268 1.00 93.44 89 LEU A CA 1
ATOM 723 C C . LEU A 1 89 ? -4.913 -6.840 10.210 1.00 93.44 89 LEU A C 1
ATOM 725 O O . LEU A 1 89 ? -5.743 -5.947 10.044 1.00 93.44 89 LEU A O 1
ATOM 729 N N . ARG A 1 90 ? -4.949 -7.655 11.268 1.00 90.94 90 ARG A N 1
ATOM 730 C CA . ARG A 1 90 ? -5.844 -7.411 12.405 1.00 90.94 90 ARG A CA 1
ATOM 731 C C . ARG A 1 90 ? -5.233 -6.346 13.303 1.00 90.94 90 ARG A C 1
ATOM 733 O O . ARG A 1 90 ? -4.184 -6.563 13.911 1.00 90.94 90 ARG A O 1
ATOM 740 N N . LEU A 1 91 ? -5.902 -5.203 13.375 1.00 86.00 91 LEU A N 1
ATOM 741 C CA . LEU A 1 91 ? -5.380 -4.017 14.039 1.00 86.00 91 LEU A CA 1
ATOM 742 C C . LEU A 1 91 ? -5.344 -4.174 15.557 1.00 86.00 91 LEU A C 1
ATOM 744 O O . LEU A 1 91 ? -6.297 -4.653 16.173 1.00 86.00 91 LEU A O 1
ATOM 748 N N . LYS A 1 92 ? -4.259 -3.689 16.164 1.00 83.19 92 LYS A N 1
ATOM 749 C CA . LYS A 1 92 ? -4.165 -3.458 17.608 1.00 83.19 92 LYS A CA 1
ATOM 750 C C . LYS A 1 92 ? -3.914 -1.970 17.865 1.00 83.19 92 LYS A C 1
ATOM 752 O O . LYS A 1 92 ? -2.783 -1.501 17.779 1.00 83.19 92 LYS A O 1
ATOM 757 N N . GLY A 1 93 ? -4.968 -1.232 18.206 1.00 80.75 93 GLY A N 1
ATOM 758 C CA . GLY A 1 93 ? -4.901 0.209 18.474 1.00 80.75 93 GLY A CA 1
ATOM 759 C C . GLY A 1 93 ? -5.136 1.078 17.237 1.00 80.75 93 GLY A C 1
ATOM 760 O O . GLY A 1 93 ? -5.713 0.628 16.250 1.00 80.75 93 GLY A O 1
ATOM 761 N N . THR A 1 94 ? -4.722 2.341 17.318 1.00 81.56 94 THR A N 1
ATOM 762 C CA . THR A 1 94 ? -4.963 3.362 16.290 1.00 81.56 94 THR A CA 1
ATOM 763 C C . THR A 1 94 ? -3.734 3.593 15.400 1.00 81.56 94 THR A C 1
ATOM 765 O O . THR A 1 94 ? -2.606 3.391 15.861 1.00 81.56 94 THR A O 1
ATOM 768 N N . PRO A 1 95 ? -3.921 4.021 14.133 1.00 83.81 95 PRO A N 1
ATOM 769 C CA . PRO A 1 95 ? -2.814 4.407 13.265 1.00 83.81 95 PRO A CA 1
ATOM 770 C C . PRO A 1 95 ? -2.045 5.586 13.858 1.00 83.81 95 PRO A C 1
ATOM 772 O O . PRO A 1 95 ? -2.630 6.478 14.477 1.00 83.81 95 PRO A O 1
ATOM 775 N N . ARG A 1 96 ? -0.738 5.621 13.607 1.00 84.50 96 ARG A N 1
ATOM 776 C CA . ARG A 1 96 ? 0.107 6.791 13.858 1.00 84.50 96 ARG A CA 1
ATOM 777 C C . ARG A 1 96 ? 0.780 7.148 12.537 1.00 84.50 96 ARG A C 1
ATOM 779 O O . ARG A 1 96 ? 1.795 6.534 12.214 1.00 84.50 96 ARG A O 1
ATOM 786 N N . PRO A 1 97 ? 0.187 8.053 11.740 1.00 79.12 97 PRO A N 1
ATOM 787 C CA . PRO A 1 97 ? 0.698 8.352 10.411 1.00 79.12 97 PRO A CA 1
ATOM 788 C C . PRO A 1 97 ? 2.141 8.842 10.482 1.00 79.12 97 PRO A C 1
ATOM 790 O O . PRO A 1 97 ? 2.449 9.785 11.210 1.00 79.12 97 PRO A O 1
ATOM 793 N N . GLY A 1 98 ? 3.016 8.194 9.712 1.00 81.44 98 GLY A N 1
ATOM 794 C CA . GLY A 1 98 ? 4.334 8.737 9.407 1.00 81.44 98 GLY A CA 1
ATOM 795 C C . GLY A 1 98 ? 4.241 9.959 8.482 1.00 81.44 98 GLY A C 1
ATOM 796 O O . GLY A 1 98 ? 3.158 10.290 7.992 1.00 81.44 98 GLY A O 1
ATOM 797 N N . PRO A 1 99 ? 5.377 10.603 8.167 1.00 88.50 99 PRO A N 1
ATOM 798 C CA . PRO A 1 99 ? 5.412 11.826 7.356 1.00 88.50 99 PRO A CA 1
ATOM 799 C C . PRO A 1 99 ? 4.957 11.619 5.897 1.00 88.50 99 PRO A C 1
ATOM 801 O O . PRO A 1 99 ? 4.780 12.581 5.157 1.00 88.50 99 PRO A O 1
ATOM 804 N N . TRP A 1 100 ? 4.746 10.365 5.487 1.00 88.88 100 TRP A N 1
ATOM 805 C CA . TRP A 1 100 ? 4.324 9.930 4.153 1.00 88.88 100 TRP A CA 1
ATOM 806 C C . TRP A 1 100 ? 2.847 10.181 3.849 1.00 88.88 100 TRP A C 1
ATOM 808 O O . TRP A 1 100 ? 2.415 9.942 2.720 1.00 88.88 100 TRP A O 1
ATOM 818 N N . TRP A 1 101 ? 2.051 10.557 4.844 1.00 92.06 101 TRP A N 1
ATOM 819 C CA . TRP A 1 101 ? 0.609 10.675 4.693 1.00 92.06 101 TRP A CA 1
ATOM 820 C C . TRP A 1 101 ? 0.167 12.076 5.067 1.00 92.06 101 TRP A C 1
ATOM 822 O O . TRP A 1 101 ? 0.487 12.570 6.148 1.00 92.06 101 TRP A O 1
ATOM 832 N N . SER A 1 102 ? -0.604 12.698 4.184 1.00 92.38 102 SER A N 1
ATOM 833 C CA . SER A 1 102 ? -1.371 13.883 4.548 1.00 92.38 102 SER A CA 1
ATOM 834 C C . SER A 1 102 ? -2.540 13.493 5.442 1.00 92.38 102 SER A C 1
ATOM 836 O O . SER A 1 102 ? -2.899 14.234 6.353 1.00 92.38 102 SER A O 1
ATOM 838 N N . GLU A 1 103 ? -3.066 12.282 5.236 1.00 92.88 103 GLU A N 1
ATOM 839 C CA . GLU A 1 103 ? -4.137 11.712 6.035 1.00 92.88 103 GLU A CA 1
ATOM 840 C C . GLU A 1 103 ? -4.094 10.177 6.028 1.00 92.88 103 GLU A C 1
ATOM 842 O O . GLU A 1 103 ? -3.842 9.552 4.995 1.00 92.88 103 GLU A O 1
ATOM 847 N N . LEU A 1 104 ? -4.386 9.561 7.177 1.00 92.56 104 LEU A N 1
ATOM 848 C CA . LEU A 1 104 ? -4.696 8.135 7.299 1.00 92.56 104 LEU A CA 1
ATOM 849 C C . LEU A 1 104 ? -6.096 7.979 7.881 1.00 92.56 104 LEU A C 1
ATOM 851 O O . LEU A 1 104 ? -6.369 8.456 8.981 1.00 92.56 104 LEU A O 1
ATOM 855 N N . LYS A 1 105 ? -6.960 7.257 7.167 1.00 90.94 105 LYS A N 1
ATOM 856 C CA . LYS A 1 105 ? -8.363 7.076 7.548 1.00 90.94 105 LYS A CA 1
ATOM 857 C C . LYS A 1 105 ? -8.835 5.637 7.321 1.00 90.94 105 LYS A C 1
ATOM 859 O O . LYS A 1 105 ? -8.419 4.963 6.371 1.00 90.94 105 LYS A O 1
ATOM 864 N N . PHE A 1 106 ? -9.724 5.164 8.194 1.00 91.50 106 PHE A N 1
ATOM 865 C CA . PHE A 1 106 ? -10.510 3.950 7.967 1.00 91.50 106 PHE A CA 1
ATOM 866 C C . PHE A 1 106 ? -11.756 4.267 7.148 1.00 91.50 106 PHE A C 1
ATOM 868 O O . PHE A 1 106 ? -12.429 5.263 7.396 1.00 91.50 106 PHE A O 1
ATOM 875 N N . PHE A 1 107 ? -12.059 3.397 6.193 1.00 91.94 107 PHE A N 1
ATOM 876 C CA . PHE A 1 107 ? -13.229 3.513 5.336 1.00 91.94 107 PHE A CA 1
ATOM 877 C C . PHE A 1 107 ? -14.108 2.288 5.545 1.00 91.94 107 PHE A C 1
ATOM 879 O O . PHE A 1 107 ? -13.606 1.165 5.611 1.00 91.94 107 PHE A O 1
ATOM 886 N N . SER A 1 108 ? -15.414 2.505 5.628 1.00 92.25 108 SER A N 1
ATOM 887 C CA . SER A 1 108 ? -16.395 1.441 5.440 1.00 92.25 108 SER A CA 1
ATOM 888 C C . SER A 1 108 ? -16.422 0.990 3.970 1.00 92.25 108 SER A C 1
ATOM 890 O O . SER A 1 108 ? -16.096 1.784 3.081 1.00 92.25 108 SER A O 1
ATOM 892 N N . PRO A 1 109 ? -16.872 -0.242 3.668 1.00 90.19 109 PRO A N 1
ATOM 893 C CA . PRO A 1 109 ? -17.030 -0.703 2.285 1.00 90.19 109 PRO A CA 1
ATOM 894 C C . PRO A 1 109 ? -17.898 0.226 1.421 1.00 90.19 109 PRO A C 1
ATOM 896 O O . PRO A 1 109 ? -17.615 0.454 0.248 1.00 90.19 109 PRO A O 1
ATOM 899 N N . ALA A 1 110 ? -18.938 0.827 2.010 1.00 91.31 110 ALA A N 1
ATOM 900 C CA . ALA A 1 110 ? -19.797 1.783 1.316 1.00 91.31 110 ALA A CA 1
ATOM 901 C C . ALA A 1 110 ? -19.064 3.087 0.959 1.00 91.31 110 ALA A C 1
ATOM 903 O O . ALA A 1 110 ? -19.271 3.623 -0.130 1.00 91.31 110 ALA A O 1
ATOM 904 N N . GLU A 1 111 ? -18.201 3.588 1.849 1.00 93.94 111 GLU A N 1
ATOM 905 C CA . GLU A 1 111 ? -17.365 4.751 1.546 1.00 93.94 111 GLU A CA 1
ATOM 906 C C . GLU A 1 111 ? -16.322 4.418 0.475 1.00 93.94 111 GLU A C 1
ATOM 908 O O . GLU A 1 111 ? -16.149 5.216 -0.442 1.00 93.94 111 GLU A O 1
ATOM 913 N N . LEU A 1 112 ? -15.678 3.242 0.541 1.00 92.50 112 LEU A N 1
ATOM 914 C CA . LEU A 1 112 ? -14.639 2.834 -0.413 1.00 92.50 112 LEU A CA 1
ATOM 915 C C . LEU A 1 112 ? -15.114 2.911 -1.869 1.00 92.50 112 LEU A C 1
ATOM 917 O O . LEU A 1 112 ? -14.367 3.368 -2.726 1.00 92.50 112 LEU A O 1
ATOM 921 N N . ARG A 1 113 ? -16.376 2.570 -2.155 1.00 88.25 113 ARG A N 1
ATOM 922 C CA . ARG A 1 113 ? -16.941 2.656 -3.516 1.00 88.25 113 ARG A CA 1
ATOM 923 C C . ARG A 1 113 ? -16.946 4.067 -4.108 1.00 88.25 113 ARG A C 1
ATOM 925 O O . ARG A 1 113 ? -17.002 4.204 -5.327 1.00 88.25 113 ARG A O 1
ATOM 932 N N . ARG A 1 114 ? -16.900 5.099 -3.262 1.00 90.81 114 ARG A N 1
ATOM 933 C CA . ARG A 1 114 ? -16.917 6.520 -3.648 1.00 90.81 114 ARG A CA 1
ATOM 934 C C . ARG A 1 114 ? -15.530 7.160 -3.615 1.00 90.81 114 ARG A C 1
ATOM 936 O O . ARG A 1 114 ? -15.395 8.322 -3.984 1.00 90.81 114 ARG A O 1
ATOM 943 N N . VAL A 1 115 ? -14.517 6.436 -3.144 1.00 92.75 115 VAL A N 1
ATOM 944 C CA . VAL A 1 115 ? -13.156 6.955 -3.037 1.00 92.75 115 VAL A CA 1
ATOM 945 C C . VAL A 1 115 ? -12.489 6.964 -4.408 1.00 92.75 115 VAL A C 1
ATOM 947 O O . VAL A 1 115 ? -12.595 6.010 -5.180 1.00 92.75 115 VAL A O 1
ATOM 950 N N . ARG A 1 116 ? -11.751 8.039 -4.692 1.00 93.94 116 ARG A N 1
ATOM 951 C CA . ARG A 1 116 ? -10.822 8.086 -5.817 1.00 93.94 116 ARG A CA 1
ATOM 952 C C . ARG A 1 116 ? -9.563 7.309 -5.450 1.00 93.94 116 ARG A C 1
ATOM 954 O O . ARG A 1 116 ? -8.781 7.746 -4.606 1.00 93.94 116 ARG A O 1
ATOM 961 N N . PHE A 1 117 ? -9.388 6.143 -6.057 1.00 92.12 117 PHE A N 1
ATOM 962 C CA . PHE A 1 117 ? -8.210 5.314 -5.832 1.00 92.12 117 PHE A CA 1
ATOM 963 C C . PHE A 1 117 ? -7.042 5.789 -6.678 1.00 92.12 117 PHE A C 1
ATOM 965 O O . PHE A 1 117 ? -7.204 6.151 -7.842 1.00 92.12 117 PHE A O 1
ATOM 972 N N . GLY A 1 118 ? -5.859 5.770 -6.075 1.00 86.25 118 GLY A N 1
ATOM 973 C CA . GLY A 1 118 ? -4.616 5.928 -6.810 1.00 86.25 118 GLY A CA 1
ATOM 974 C C . GLY A 1 118 ? -4.141 4.583 -7.300 1.00 86.25 118 GLY A C 1
ATOM 975 O O . GLY A 1 118 ? -4.241 3.583 -6.582 1.00 86.25 118 GLY A O 1
ATOM 976 N N . ARG A 1 119 ? -3.593 4.572 -8.516 1.00 81.81 119 ARG A N 1
ATOM 977 C CA . ARG A 1 119 ? -3.160 3.340 -9.182 1.00 81.81 119 ARG A CA 1
ATOM 978 C C . ARG A 1 119 ? -4.313 2.317 -9.212 1.00 81.81 119 ARG A C 1
ATOM 980 O O . ARG A 1 119 ? -5.482 2.686 -9.245 1.00 81.81 119 ARG A O 1
ATOM 987 N N . TRP A 1 120 ? -3.977 1.035 -9.152 1.00 82.44 120 TRP A N 1
ATOM 988 C CA . TRP A 1 120 ? -4.909 -0.099 -9.223 1.00 82.44 120 TRP A CA 1
ATOM 989 C C . TRP A 1 120 ? -5.318 -0.620 -7.853 1.00 82.44 120 TRP A C 1
ATOM 991 O O . TRP A 1 120 ? -5.666 -1.784 -7.688 1.00 82.44 120 TRP A O 1
ATOM 1001 N N . HIS A 1 121 ? -5.244 0.223 -6.821 1.00 90.50 121 HIS A N 1
ATOM 1002 C CA . HIS A 1 121 ? -5.650 -0.212 -5.489 1.00 90.50 121 HIS A CA 1
ATOM 1003 C C . HIS A 1 121 ? -7.145 -0.526 -5.404 1.00 90.50 121 HIS A C 1
ATOM 1005 O O . HIS A 1 121 ? -7.535 -1.262 -4.504 1.00 90.50 121 HIS A O 1
ATOM 1011 N N . ARG A 1 122 ? -7.959 -0.020 -6.342 1.00 91.94 122 ARG A N 1
ATOM 1012 C CA . ARG A 1 122 ? -9.337 -0.481 -6.526 1.00 91.94 122 ARG A CA 1
ATOM 1013 C C . ARG A 1 122 ? -9.364 -1.964 -6.896 1.00 91.94 122 ARG A C 1
ATOM 1015 O O . ARG A 1 122 ? -9.939 -2.732 -6.140 1.00 91.94 122 ARG A O 1
ATOM 1022 N N . ASP A 1 123 ? -8.689 -2.357 -7.971 1.00 91.12 123 ASP A N 1
ATOM 1023 C CA . ASP A 1 123 ? -8.670 -3.736 -8.477 1.00 91.12 123 ASP A CA 1
ATOM 1024 C C . ASP A 1 123 ? -8.175 -4.715 -7.406 1.00 91.12 123 ASP A C 1
ATOM 1026 O O . ASP A 1 123 ? -8.772 -5.765 -7.187 1.00 91.12 123 ASP A O 1
ATOM 1030 N N . VAL A 1 124 ? -7.145 -4.316 -6.647 1.00 92.12 124 VAL A N 1
ATOM 1031 C CA . VAL A 1 124 ? -6.639 -5.112 -5.519 1.00 92.12 124 VAL A CA 1
ATOM 1032 C C . VAL A 1 124 ? -7.720 -5.368 -4.466 1.00 92.12 124 VAL A C 1
ATOM 1034 O O . VAL A 1 124 ? -7.815 -6.474 -3.934 1.00 92.12 124 VAL A O 1
ATOM 1037 N N . LEU A 1 125 ? -8.522 -4.350 -4.144 1.00 91.88 125 LEU A N 1
ATOM 1038 C CA . LEU A 1 125 ? -9.601 -4.452 -3.161 1.00 91.88 125 LEU A CA 1
ATOM 1039 C C . LEU A 1 125 ? -10.831 -5.188 -3.707 1.00 91.88 125 LEU A C 1
ATOM 1041 O O . LEU A 1 125 ? -11.479 -5.888 -2.931 1.00 91.88 125 LEU A O 1
ATOM 1045 N N . GLU A 1 126 ? -11.142 -5.049 -4.997 1.00 92.81 126 GLU A N 1
ATOM 1046 C CA . GLU A 1 126 ? -12.214 -5.791 -5.677 1.00 92.81 126 GLU A CA 1
ATOM 1047 C C . GLU A 1 126 ? -11.889 -7.289 -5.713 1.00 92.81 126 GLU A C 1
ATOM 1049 O O . GLU A 1 126 ? -12.682 -8.105 -5.246 1.00 92.81 126 GLU A O 1
ATOM 1054 N N . GLU A 1 127 ? -10.686 -7.664 -6.160 1.00 93.19 127 GLU A N 1
ATOM 1055 C CA . GLU A 1 127 ? -10.248 -9.065 -6.207 1.00 93.19 127 GLU A CA 1
ATOM 1056 C C . GLU A 1 127 ? -10.117 -9.680 -4.802 1.00 93.19 127 GLU A C 1
ATOM 1058 O O . GLU A 1 127 ? -10.372 -10.867 -4.609 1.00 93.19 127 GLU A O 1
ATOM 1063 N N . ALA A 1 128 ? -9.781 -8.871 -3.791 1.00 90.06 128 ALA A N 1
ATOM 1064 C CA . ALA A 1 128 ? -9.783 -9.296 -2.391 1.00 90.06 128 ALA A CA 1
ATOM 1065 C C . ALA A 1 128 ? -11.190 -9.333 -1.747 1.00 90.06 128 ALA A C 1
ATOM 1067 O O . ALA A 1 128 ? -11.318 -9.755 -0.598 1.00 90.06 128 ALA A O 1
ATOM 1068 N N . GLY A 1 129 ? -12.244 -8.904 -2.454 1.00 90.56 129 GLY A N 1
ATOM 1069 C CA . GLY A 1 129 ? -13.636 -8.976 -1.997 1.00 90.56 129 GLY A CA 1
ATOM 1070 C C . GLY A 1 129 ? -14.059 -7.898 -0.991 1.00 90.56 129 GLY A C 1
ATOM 1071 O O . GLY A 1 129 ? -15.021 -8.099 -0.248 1.00 90.56 129 GLY A O 1
ATOM 1072 N N . TYR A 1 130 ? -13.359 -6.760 -0.931 1.00 86.81 130 TYR A N 1
ATOM 1073 C CA . TYR A 1 130 ? -13.677 -5.664 -0.004 1.00 86.81 130 TYR A CA 1
ATOM 1074 C C . TYR A 1 130 ? -14.653 -4.619 -0.561 1.00 86.81 130 TYR A C 1
ATOM 1076 O O . TYR A 1 130 ? -15.243 -3.876 0.234 1.00 86.81 130 TYR A O 1
ATOM 1084 N N . ILE A 1 131 ? -14.826 -4.534 -1.885 1.00 88.69 131 ILE A N 1
ATOM 1085 C CA . ILE A 1 131 ? -15.737 -3.580 -2.542 1.00 88.69 131 ILE A CA 1
ATOM 1086 C C . ILE A 1 131 ? -16.540 -4.192 -3.673 1.00 88.69 131 ILE A C 1
ATOM 1088 O O . ILE A 1 131 ? -16.024 -5.114 -4.329 1.00 88.69 131 ILE A O 1
#

Secondary structure (DSSP, 8-state):
-EEE---TTTTTTT---HHHHHHHHHTT-BB-S--PPPTT--HHHHHHHIIIIIT--BS--EEEEEEEEEEEETTTTEEEEEEEEEEE---BS-----TTEEEE----HHHHTTS-BSTTHHHHHHHTT--

pLDDT: mean 90.27, std 5.32, range [73.06, 97.75]